Protein AF-A0A9X8VJS5-F1 (afdb_monomer_lite)

pLDDT: mean 88.68, std 9.62, range [39.34, 97.44]

Radius of gyration: 20.17 Å; chains: 1; bounding box: 63×42×50 Å

Organism: Serratia marcescens (NCBI:txid615)

Sequence (183 aa):
MASPKKIGLIACTGVVAGNMMGSGIALLPANLASLGSIAIWGWVISIIGAMSLAYVYARLATKNPQQGGPIAYAGEISPAFGFQTGVLYYHANWIGNLAIGITAVSYLSTFFPALNNPVPAGIACIAIVWIFTFVNMLGGTWVSRLTTLGLVLVLIPVIVTATLGWHWFDAATYQANWNTSGT

InterPro domains:
  IPR002293 Amino acid/polyamine transporter I [PF13520] (7-181)
  IPR050367 Amino acid-polyamine-organocation superfamily [PTHR42770] (5-179)

Secondary structure (DSSP, 8-state):
-PPP-PPPHHHHHHHHHHHHHTTHHHHHHHHHHTT-TTHHHHHHHHHHHHHHHHHHHHHHHHHS--TTTHHHHHHHH-HHHHHHHHHHHHHHHHHHHHHHHHHHHHHHTTT-GGGGSHHHHHHHHHHHHHHHHHHHHT-HHHHHHHHHHHHHHHHHHHHHHHHHGGGG--HHHHHHTS--TT-

Structure (mmCIF, N/CA/C/O backbone):
data_AF-A0A9X8VJS5-F1
#
_entry.id   AF-A0A9X8VJS5-F1
#
loop_
_atom_site.group_PDB
_atom_site.id
_atom_site.type_symbol
_atom_site.label_atom_id
_atom_site.label_alt_id
_atom_site.label_comp_id
_atom_site.label_asym_id
_atom_site.label_entity_id
_atom_site.label_seq_id
_atom_site.pdbx_PDB_ins_code
_atom_site.Cartn_x
_atom_site.Cartn_y
_atom_site.Cartn_z
_atom_site.occupancy
_atom_site.B_iso_or_equiv
_atom_site.auth_seq_id
_atom_site.auth_comp_id
_atom_site.auth_asym_id
_atom_site.auth_atom_id
_atom_site.pdbx_PDB_model_num
ATOM 1 N N . MET A 1 1 ? -38.071 5.736 9.605 1.00 39.34 1 MET A N 1
ATOM 2 C CA . MET A 1 1 ? -36.699 6.212 9.324 1.00 39.34 1 MET A CA 1
ATOM 3 C C . MET A 1 1 ? -35.967 5.108 8.584 1.00 39.34 1 MET A C 1
ATOM 5 O O . MET A 1 1 ? -35.928 3.997 9.093 1.00 39.34 1 MET A O 1
ATOM 9 N N . ALA A 1 2 ? -35.488 5.360 7.364 1.00 43.09 2 ALA A N 1
ATOM 10 C CA . ALA A 1 2 ? -34.744 4.352 6.613 1.00 43.09 2 ALA A CA 1
ATOM 11 C C . ALA A 1 2 ? -33.446 4.025 7.365 1.00 43.09 2 ALA A C 1
ATOM 13 O O . ALA A 1 2 ? -32.678 4.931 7.687 1.00 43.09 2 ALA A O 1
ATOM 14 N N . SER A 1 3 ? -33.225 2.746 7.675 1.00 44.88 3 SER A N 1
ATOM 15 C CA . SER A 1 3 ? -31.984 2.290 8.299 1.00 44.88 3 SER A CA 1
ATOM 16 C C . SER A 1 3 ? -30.805 2.724 7.417 1.00 44.88 3 SER A C 1
ATOM 18 O O . SER A 1 3 ? -30.855 2.477 6.207 1.00 44.88 3 SER A O 1
ATOM 20 N N . PRO A 1 4 ? -29.756 3.367 7.962 1.00 53.22 4 PRO A N 1
ATOM 21 C CA . PRO A 1 4 ? -28.594 3.734 7.164 1.00 53.22 4 PRO A CA 1
ATOM 22 C C . PRO A 1 4 ? -28.028 2.465 6.520 1.00 53.22 4 PRO A C 1
ATOM 24 O O . PRO A 1 4 ? -27.814 1.459 7.202 1.00 53.22 4 PRO A O 1
ATOM 27 N N . LYS A 1 5 ? -27.844 2.485 5.194 1.00 60.19 5 LYS A N 1
ATOM 28 C CA . LYS A 1 5 ? -27.294 1.346 4.451 1.00 60.19 5 LYS A CA 1
ATOM 29 C C . LYS A 1 5 ? -25.883 1.068 4.969 1.00 60.19 5 LYS A C 1
ATOM 31 O O . LYS A 1 5 ? -24.962 1.833 4.702 1.00 60.19 5 LYS A O 1
ATOM 36 N N . LYS A 1 6 ? -25.725 -0.015 5.730 1.00 68.88 6 LYS A N 1
ATOM 37 C CA . LYS A 1 6 ? -24.419 -0.492 6.191 1.00 68.88 6 LYS A CA 1
ATOM 38 C C . LYS A 1 6 ? -23.652 -1.076 5.003 1.00 68.88 6 LYS A C 1
ATOM 40 O O . LYS A 1 6 ? -24.243 -1.735 4.149 1.00 68.88 6 LYS A O 1
ATOM 45 N N . ILE A 1 7 ? -22.346 -0.831 4.951 1.00 74.38 7 ILE A N 1
ATOM 46 C CA . ILE A 1 7 ? -21.464 -1.439 3.949 1.00 74.38 7 ILE A CA 1
ATOM 47 C C . ILE A 1 7 ? -21.366 -2.945 4.247 1.00 74.38 7 ILE A C 1
ATOM 49 O O . ILE A 1 7 ? -21.225 -3.343 5.403 1.00 74.38 7 ILE A O 1
ATOM 53 N N . GLY A 1 8 ? -21.501 -3.786 3.218 1.00 79.69 8 GLY A N 1
ATOM 54 C CA . GLY A 1 8 ? -21.421 -5.245 3.353 1.00 79.69 8 GLY A CA 1
ATOM 55 C C . GLY A 1 8 ? -19.986 -5.751 3.538 1.00 79.69 8 GLY A C 1
ATOM 56 O O . GLY A 1 8 ? -19.035 -5.075 3.156 1.00 79.69 8 GLY A O 1
ATOM 57 N N . LEU A 1 9 ? -19.829 -6.971 4.067 1.00 84.00 9 LEU A N 1
ATOM 58 C CA . LEU A 1 9 ? -18.524 -7.577 4.382 1.00 84.00 9 LEU A CA 1
ATOM 59 C C . LEU A 1 9 ? -17.544 -7.549 3.201 1.00 84.00 9 LEU A C 1
ATOM 61 O O . LEU A 1 9 ? -16.435 -7.054 3.349 1.00 84.00 9 LEU A O 1
ATOM 65 N N . ILE A 1 10 ? -17.971 -8.019 2.025 1.00 81.06 10 ILE A N 1
ATOM 66 C CA . ILE A 1 10 ? -17.120 -8.084 0.824 1.00 81.06 10 ILE A CA 1
ATOM 67 C C . ILE A 1 10 ? -16.627 -6.689 0.425 1.00 81.06 10 ILE A C 1
ATOM 69 O O . ILE A 1 10 ? -15.457 -6.516 0.096 1.00 81.06 10 ILE A O 1
ATOM 73 N N . ALA A 1 11 ? -17.503 -5.683 0.498 1.00 75.62 11 ALA A N 1
ATOM 74 C CA . ALA A 1 11 ? -17.137 -4.305 0.198 1.00 75.62 11 ALA A CA 1
ATOM 75 C C . ALA A 1 11 ? -16.154 -3.747 1.241 1.00 75.62 11 ALA A C 1
ATOM 77 O O . ALA A 1 11 ? -15.161 -3.138 0.860 1.00 75.62 11 ALA A O 1
ATOM 78 N N . CYS A 1 12 ? -16.362 -4.014 2.536 1.00 82.31 12 CYS A N 1
ATOM 79 C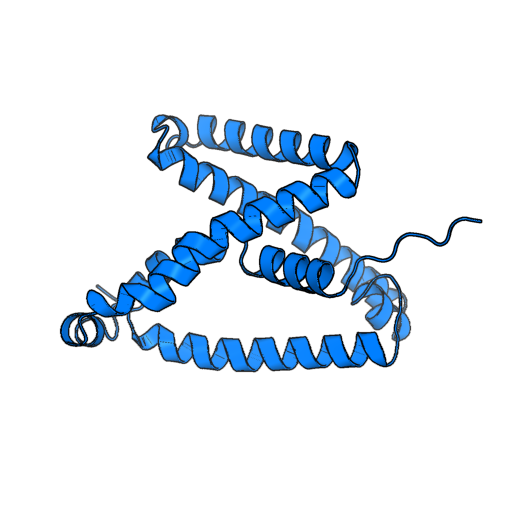 CA . CYS A 1 12 ? -15.414 -3.637 3.589 1.00 82.31 12 CYS A CA 1
ATOM 80 C C . CYS A 1 12 ? -14.040 -4.296 3.391 1.00 82.31 12 CYS A C 1
ATOM 82 O O . CYS A 1 12 ? -13.022 -3.610 3.436 1.00 82.31 12 CYS A O 1
ATOM 84 N N . THR A 1 13 ? -13.997 -5.605 3.125 1.00 86.38 13 THR A N 1
ATOM 85 C CA . THR A 1 13 ? -12.752 -6.339 2.853 1.00 86.38 13 THR A CA 1
ATOM 86 C C . THR A 1 13 ? -12.053 -5.798 1.610 1.00 86.38 13 THR A C 1
ATOM 88 O O . THR A 1 13 ? -10.849 -5.563 1.644 1.00 86.38 13 THR A O 1
ATOM 91 N N . GLY A 1 14 ? -12.803 -5.544 0.535 1.00 80.69 14 GLY A N 1
ATOM 92 C CA . GLY A 1 14 ? -12.271 -4.979 -0.703 1.00 80.69 14 GLY A CA 1
ATOM 93 C C . GLY A 1 14 ? -11.690 -3.579 -0.514 1.00 80.69 14 GLY A C 1
ATOM 94 O O . GLY A 1 14 ? -10.611 -3.299 -1.024 1.00 80.69 14 GLY A O 1
ATOM 95 N N . VAL A 1 15 ? -12.346 -2.714 0.265 1.00 80.25 15 VAL A N 1
ATOM 96 C CA . VAL A 1 15 ? -11.826 -1.373 0.580 1.00 80.25 15 VAL A CA 1
ATOM 97 C C . VAL A 1 15 ? -10.518 -1.462 1.365 1.00 80.25 15 VAL A C 1
ATOM 99 O O . VAL A 1 15 ? -9.560 -0.776 1.020 1.00 80.25 15 VAL A O 1
ATOM 102 N N . VAL A 1 16 ? -10.440 -2.331 2.379 1.00 86.75 16 VAL A N 1
ATOM 103 C CA . VAL A 1 16 ? -9.197 -2.525 3.144 1.00 86.75 16 VAL A CA 1
ATOM 104 C C . VAL A 1 16 ? -8.085 -3.060 2.242 1.00 86.75 16 VAL A C 1
ATOM 106 O O . VAL A 1 16 ? -6.997 -2.491 2.221 1.00 86.75 16 VAL A O 1
ATOM 109 N N . ALA A 1 17 ? -8.356 -4.105 1.458 1.00 84.50 17 ALA A N 1
ATOM 110 C CA . ALA A 1 17 ? -7.376 -4.688 0.544 1.00 84.50 17 ALA A CA 1
ATOM 111 C C . ALA A 1 17 ? -6.896 -3.676 -0.510 1.00 84.50 17 ALA A C 1
ATOM 113 O O . ALA A 1 17 ? -5.696 -3.560 -0.750 1.00 84.50 17 ALA A O 1
ATOM 114 N N . GLY A 1 18 ? -7.815 -2.906 -1.099 1.00 81.38 18 GLY A N 1
ATOM 115 C CA . GLY A 1 18 ? -7.499 -1.868 -2.080 1.00 81.38 18 GLY A CA 1
ATOM 116 C C . GLY A 1 18 ? -6.627 -0.760 -1.500 1.00 81.38 18 GLY A C 1
ATOM 117 O O . GLY A 1 18 ? -5.616 -0.403 -2.103 1.00 81.38 18 GLY A O 1
ATOM 118 N N . ASN A 1 19 ? -6.958 -0.279 -0.299 1.00 83.88 19 ASN A N 1
ATOM 119 C CA . ASN A 1 19 ? -6.163 0.742 0.382 1.00 83.88 19 ASN A CA 1
ATOM 120 C C . ASN A 1 19 ? -4.761 0.235 0.762 1.00 83.88 19 ASN A C 1
ATOM 122 O O . ASN A 1 19 ? -3.817 1.016 0.732 1.00 83.88 19 ASN A O 1
ATOM 126 N N . MET A 1 20 ? -4.615 -1.051 1.102 1.00 85.56 20 MET A N 1
ATOM 127 C CA . MET A 1 20 ? -3.320 -1.644 1.469 1.00 85.56 20 MET A CA 1
ATOM 128 C C . MET A 1 20 ? -2.426 -1.940 0.260 1.00 85.56 20 MET A C 1
ATOM 130 O O . MET A 1 20 ? -1.218 -1.739 0.341 1.00 85.56 20 MET A O 1
ATOM 134 N N . MET A 1 21 ? -2.988 -2.412 -0.858 1.00 82.44 21 MET A N 1
ATOM 135 C CA . MET A 1 21 ? -2.203 -2.678 -2.073 1.00 82.44 21 MET A CA 1
ATOM 136 C C . MET A 1 21 ? -1.716 -1.381 -2.722 1.00 82.44 21 MET A C 1
ATOM 138 O O . MET A 1 21 ? -0.553 -1.301 -3.127 1.00 82.44 21 MET A O 1
ATOM 142 N N . GLY A 1 22 ? -2.593 -0.369 -2.767 1.00 73.00 22 GLY A N 1
ATOM 143 C CA . GLY A 1 22 ? -2.285 0.995 -3.185 1.00 73.00 22 GLY A CA 1
ATOM 144 C C . GLY A 1 22 ? -1.395 1.086 -4.426 1.00 73.00 22 GLY A C 1
ATOM 145 O O . GLY A 1 22 ? -1.472 0.279 -5.351 1.00 73.00 22 GLY A O 1
ATOM 146 N N . SER A 1 23 ? -0.522 2.090 -4.436 1.00 67.88 23 SER A N 1
ATOM 147 C CA . SER A 1 23 ? 0.466 2.282 -5.496 1.00 67.88 23 SER A CA 1
ATOM 148 C C . SER A 1 23 ? 1.739 1.439 -5.312 1.00 67.88 23 SER A C 1
ATOM 150 O O . SER A 1 23 ? 2.520 1.276 -6.253 1.00 67.88 23 SER A O 1
ATOM 152 N N . GLY A 1 24 ? 1.931 0.879 -4.111 1.00 68.88 24 GLY A N 1
ATOM 153 C CA . GLY A 1 24 ? 3.134 0.150 -3.721 1.00 68.88 24 GLY A CA 1
ATOM 154 C C . GLY A 1 24 ? 3.290 -1.187 -4.437 1.00 68.88 24 GLY A C 1
ATOM 155 O O . GLY A 1 24 ? 4.399 -1.508 -4.848 1.00 68.88 24 GLY A O 1
ATOM 156 N N . ILE A 1 25 ? 2.202 -1.938 -4.654 1.00 80.00 25 ILE A N 1
ATOM 157 C CA . ILE A 1 25 ? 2.278 -3.313 -5.179 1.00 80.00 25 ILE A CA 1
ATOM 158 C C . ILE A 1 25 ? 2.967 -3.422 -6.545 1.00 80.00 25 ILE A C 1
ATOM 160 O O . ILE A 1 25 ? 3.667 -4.397 -6.798 1.00 80.00 25 ILE A O 1
ATOM 164 N N . ALA A 1 26 ? 2.812 -2.416 -7.405 1.00 74.56 26 ALA A N 1
ATOM 165 C CA . ALA A 1 26 ? 3.386 -2.437 -8.746 1.00 74.56 26 ALA A CA 1
ATOM 166 C C . ALA A 1 26 ? 4.836 -1.907 -8.802 1.00 74.56 26 ALA A C 1
ATOM 168 O O . ALA A 1 26 ? 5.590 -2.330 -9.674 1.00 74.56 26 ALA A O 1
ATOM 169 N N . LEU A 1 27 ? 5.274 -1.079 -7.839 1.00 77.62 27 LEU A N 1
ATOM 170 C CA . LEU A 1 27 ? 6.687 -0.668 -7.713 1.00 77.62 27 LEU A CA 1
ATOM 171 C C . LEU A 1 27 ? 7.525 -1.665 -6.910 1.00 77.62 27 LEU A C 1
ATOM 173 O O . LEU A 1 27 ? 8.752 -1.682 -6.998 1.00 77.62 27 LEU A O 1
ATOM 177 N N . LEU A 1 28 ? 6.868 -2.490 -6.102 1.00 85.94 28 LEU A N 1
ATOM 178 C CA . LEU A 1 28 ? 7.531 -3.362 -5.152 1.00 85.94 28 LEU A CA 1
ATOM 179 C C . LEU A 1 28 ? 8.500 -4.370 -5.798 1.00 85.94 28 LEU A C 1
ATOM 181 O O . LEU A 1 28 ? 9.592 -4.518 -5.253 1.00 85.94 28 LEU A O 1
ATOM 185 N N . PRO A 1 29 ? 8.204 -5.000 -6.956 1.00 86.44 29 PRO A N 1
ATOM 186 C CA . PRO A 1 29 ? 9.176 -5.864 -7.623 1.00 86.44 29 PRO A CA 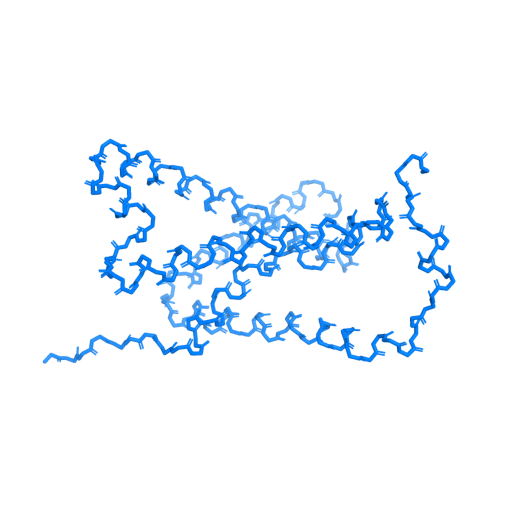1
ATOM 187 C C . PRO A 1 29 ? 10.461 -5.124 -8.005 1.00 86.44 29 PRO A C 1
ATOM 189 O O . PRO A 1 29 ? 11.545 -5.634 -7.749 1.00 86.44 29 PRO A O 1
ATOM 192 N N . ALA A 1 30 ? 10.356 -3.905 -8.546 1.00 85.69 30 ALA A N 1
ATOM 193 C CA . ALA A 1 30 ? 11.516 -3.100 -8.927 1.00 85.69 30 ALA A CA 1
ATOM 194 C C . ALA A 1 30 ? 12.339 -2.664 -7.704 1.00 85.69 30 ALA A C 1
ATOM 196 O O . ALA A 1 30 ? 13.563 -2.768 -7.709 1.00 85.69 30 ALA A O 1
ATOM 197 N N . ASN A 1 31 ? 11.672 -2.245 -6.625 1.00 85.81 31 ASN A N 1
ATOM 198 C CA . ASN A 1 31 ? 12.351 -1.862 -5.389 1.00 85.81 31 ASN A CA 1
ATOM 1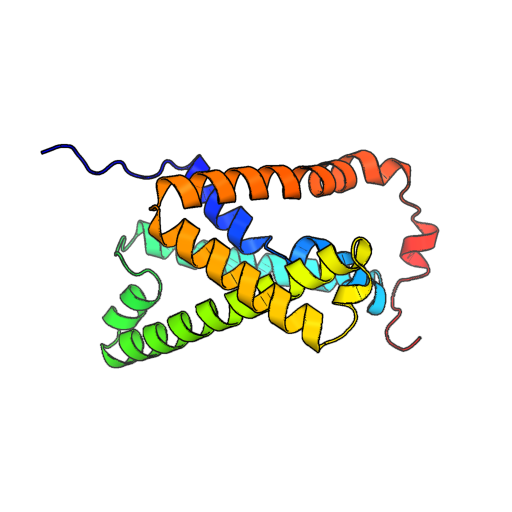99 C C . ASN A 1 31 ? 13.062 -3.057 -4.737 1.00 85.81 31 ASN A C 1
ATOM 201 O O . ASN A 1 31 ? 14.204 -2.930 -4.304 1.00 85.81 31 ASN A O 1
ATOM 205 N N . LEU A 1 32 ? 12.424 -4.231 -4.691 1.00 90.12 32 LEU A N 1
ATOM 206 C CA . LEU A 1 32 ? 13.029 -5.436 -4.118 1.00 90.12 32 LEU A CA 1
ATOM 207 C C . LEU A 1 32 ? 14.101 -6.054 -5.016 1.00 90.12 32 LEU A C 1
ATOM 209 O O . LEU A 1 32 ? 15.021 -6.675 -4.494 1.00 90.12 32 LEU A O 1
ATOM 213 N N . ALA A 1 33 ? 14.038 -5.844 -6.333 1.00 89.50 33 ALA A N 1
ATOM 214 C CA . ALA A 1 33 ? 15.086 -6.280 -7.252 1.00 89.50 33 ALA A CA 1
ATOM 215 C C . ALA A 1 33 ? 16.452 -5.660 -6.917 1.00 89.50 33 ALA A C 1
ATOM 217 O O . ALA A 1 33 ? 17.463 -6.301 -7.161 1.00 89.50 33 ALA A O 1
ATOM 218 N N . SER A 1 34 ? 16.489 -4.469 -6.305 1.00 88.62 34 SER A N 1
ATOM 219 C CA . SER A 1 34 ? 17.740 -3.860 -5.821 1.00 88.62 34 SER A CA 1
ATOM 220 C C . SER A 1 34 ? 18.344 -4.573 -4.601 1.00 88.62 34 SER A C 1
ATOM 222 O O . SER A 1 34 ? 19.551 -4.500 -4.380 1.00 88.62 34 SER A O 1
ATOM 224 N N . LEU A 1 35 ? 17.529 -5.294 -3.824 1.00 90.62 35 LEU A N 1
ATOM 225 C CA . LEU A 1 35 ? 17.971 -6.095 -2.677 1.00 90.62 35 LEU A CA 1
ATOM 226 C C . LEU A 1 35 ? 18.280 -7.546 -3.072 1.00 90.62 35 LEU A C 1
ATOM 228 O O . LEU A 1 35 ? 19.127 -8.186 -2.449 1.00 90.62 35 LEU A O 1
ATOM 232 N N . GLY A 1 36 ? 17.603 -8.061 -4.099 1.00 92.25 36 GLY A N 1
ATOM 233 C CA . GLY A 1 36 ? 17.695 -9.445 -4.548 1.00 92.25 36 GLY A CA 1
ATOM 234 C C . GLY A 1 36 ? 16.645 -10.348 -3.898 1.00 92.25 36 GLY A C 1
ATOM 235 O O . GLY A 1 36 ? 15.775 -9.912 -3.134 1.00 92.25 36 GLY A O 1
ATOM 236 N N . SER A 1 37 ? 16.706 -11.645 -4.194 1.00 92.50 37 SER A N 1
ATOM 237 C CA . SER A 1 37 ? 15.701 -12.610 -3.738 1.00 92.50 37 SER A CA 1
ATOM 238 C C . SER A 1 37 ? 15.686 -12.839 -2.224 1.00 92.50 37 SER A C 1
ATOM 240 O O . SER A 1 37 ? 14.696 -13.345 -1.695 1.00 92.50 37 SER A O 1
ATOM 242 N N . ILE A 1 38 ? 16.727 -12.417 -1.497 1.00 94.19 38 ILE A N 1
ATOM 243 C CA . ILE A 1 38 ? 16.768 -12.404 -0.027 1.00 94.19 38 ILE A CA 1
ATOM 244 C C . ILE A 1 38 ? 15.592 -11.630 0.593 1.00 94.19 38 ILE A C 1
ATOM 246 O O . ILE A 1 38 ? 15.196 -11.913 1.727 1.00 94.19 38 ILE A O 1
ATOM 250 N N . ALA A 1 39 ? 14.964 -10.723 -0.167 1.00 92.94 39 ALA A N 1
ATOM 251 C CA . ALA A 1 39 ? 13.744 -10.014 0.210 1.00 92.94 39 ALA A CA 1
ATOM 252 C C . ALA A 1 39 ? 12.590 -10.935 0.658 1.00 92.94 39 ALA A C 1
ATOM 254 O O . ALA A 1 39 ? 11.700 -10.483 1.382 1.00 92.94 39 ALA A O 1
ATOM 255 N N . ILE A 1 40 ? 12.605 -12.224 0.292 1.00 93.44 40 ILE A N 1
ATOM 256 C CA . ILE A 1 40 ? 11.618 -13.208 0.757 1.00 93.44 40 ILE A CA 1
ATOM 257 C C . ILE A 1 40 ? 11.571 -13.323 2.288 1.00 93.44 40 ILE A C 1
ATOM 259 O O . ILE A 1 40 ? 10.491 -13.447 2.864 1.00 93.44 40 ILE A O 1
ATOM 263 N N . TRP A 1 41 ? 12.711 -13.204 2.975 1.00 94.12 41 TRP A N 1
ATOM 264 C CA . TRP A 1 41 ? 12.749 -13.226 4.441 1.00 94.12 41 TRP A CA 1
ATOM 265 C C . TRP A 1 41 ? 12.147 -11.960 5.046 1.00 94.12 41 TRP A C 1
ATOM 267 O O . TRP A 1 41 ? 11.420 -12.038 6.037 1.00 94.12 41 TRP A O 1
ATOM 277 N N . GLY A 1 42 ? 12.381 -10.810 4.408 1.00 93.50 42 GLY A N 1
ATOM 278 C CA . GLY A 1 42 ? 11.711 -9.558 4.757 1.00 93.50 42 GLY A CA 1
ATOM 279 C C . GLY A 1 42 ? 10.193 -9.705 4.670 1.00 93.50 42 GLY A C 1
ATOM 280 O O . GLY A 1 42 ? 9.489 -9.371 5.619 1.00 93.50 42 GLY A O 1
ATOM 281 N N . TRP A 1 43 ? 9.695 -10.316 3.593 1.00 94.00 43 TRP A N 1
ATOM 282 C CA . TRP A 1 43 ? 8.274 -10.613 3.418 1.00 94.00 43 TRP A CA 1
ATOM 283 C C . TRP A 1 43 ? 7.691 -11.497 4.518 1.00 94.00 43 TRP A C 1
ATOM 285 O O . TRP A 1 43 ? 6.629 -11.172 5.049 1.00 94.00 43 TRP A O 1
ATOM 295 N N . VAL A 1 44 ? 8.377 -12.579 4.898 1.00 96.38 44 VAL A N 1
ATOM 296 C CA . VAL A 1 44 ? 7.927 -13.459 5.991 1.00 96.38 44 VAL A CA 1
ATOM 297 C C . VAL A 1 44 ? 7.776 -12.669 7.294 1.00 96.38 44 VAL A C 1
ATOM 299 O O . VAL A 1 44 ? 6.735 -12.747 7.948 1.00 96.38 44 VAL A O 1
ATOM 302 N N . ILE A 1 45 ? 8.773 -11.853 7.646 1.00 96.56 45 ILE A N 1
ATOM 303 C CA . ILE A 1 45 ? 8.740 -11.022 8.858 1.00 96.56 45 ILE A CA 1
ATOM 304 C C . ILE A 1 45 ? 7.612 -9.981 8.774 1.00 96.56 45 ILE A C 1
ATOM 306 O O . ILE A 1 45 ? 6.842 -9.821 9.726 1.00 96.56 45 ILE A O 1
ATOM 310 N N . SER A 1 46 ? 7.462 -9.306 7.631 1.00 94.56 46 SER A N 1
ATOM 311 C CA . SER A 1 46 ? 6.402 -8.317 7.410 1.00 94.56 46 SER A CA 1
ATOM 312 C C . SER A 1 46 ? 5.003 -8.924 7.524 1.00 94.56 46 SER A C 1
ATOM 314 O O . SER A 1 46 ? 4.130 -8.303 8.128 1.00 94.56 46 SER A O 1
ATOM 316 N N . ILE A 1 47 ? 4.784 -10.141 7.012 1.00 95.69 47 ILE A N 1
ATOM 317 C CA . ILE A 1 47 ? 3.499 -10.849 7.125 1.00 95.69 47 ILE A CA 1
ATOM 318 C C . ILE A 1 47 ? 3.167 -11.128 8.590 1.00 95.69 47 ILE A C 1
ATOM 320 O O . ILE A 1 47 ? 2.040 -10.877 9.013 1.00 95.69 47 ILE A O 1
ATOM 324 N N . ILE A 1 48 ? 4.133 -11.593 9.386 1.00 97.31 48 ILE A N 1
ATOM 325 C CA . ILE A 1 48 ? 3.920 -11.862 10.816 1.00 97.31 48 ILE A CA 1
ATOM 326 C C . ILE A 1 48 ? 3.503 -10.576 11.544 1.00 97.31 48 ILE A C 1
ATOM 328 O O . ILE A 1 48 ? 2.515 -10.573 12.286 1.00 97.31 48 ILE A O 1
ATOM 332 N N . GLY A 1 49 ? 4.203 -9.466 11.295 1.00 96.88 49 GLY A N 1
ATOM 333 C CA . GLY A 1 49 ? 3.873 -8.162 11.877 1.00 96.88 49 GLY A CA 1
ATOM 334 C C . GLY A 1 49 ? 2.490 -7.655 11.456 1.00 96.88 49 GLY A C 1
ATOM 335 O O . GLY A 1 49 ? 1.678 -7.279 12.304 1.00 96.88 49 GLY A O 1
ATOM 336 N N . ALA A 1 50 ? 2.189 -7.708 10.156 1.00 95.69 50 ALA A N 1
ATOM 337 C CA . ALA A 1 50 ? 0.906 -7.279 9.606 1.00 95.69 50 ALA A CA 1
ATOM 338 C C . ALA A 1 50 ? -0.265 -8.110 10.153 1.00 95.69 50 ALA A C 1
ATOM 340 O O . ALA A 1 50 ? -1.279 -7.544 10.560 1.00 95.69 50 ALA A O 1
ATOM 341 N N . MET A 1 51 ? -0.115 -9.436 10.235 1.00 96.56 51 MET A N 1
ATOM 342 C CA . MET A 1 51 ? -1.133 -10.334 10.792 1.00 96.56 51 MET A CA 1
ATOM 343 C C . MET A 1 51 ? -1.369 -10.087 12.282 1.00 96.56 51 MET A C 1
ATOM 345 O O . MET A 1 51 ? -2.516 -10.086 12.732 1.00 96.56 51 MET A O 1
ATOM 349 N N . SER A 1 52 ? -0.305 -9.815 13.039 1.00 97.12 52 SER A N 1
ATOM 350 C CA . SER A 1 52 ? -0.401 -9.470 14.460 1.00 97.12 52 SER A CA 1
ATOM 351 C C . SER A 1 52 ? -1.202 -8.180 14.661 1.00 97.12 52 SER A C 1
ATOM 353 O O . SER A 1 52 ? -2.127 -8.138 15.474 1.00 97.12 52 SER A O 1
ATOM 355 N N . LEU A 1 53 ? -0.915 -7.144 13.867 1.00 95.25 53 LEU A N 1
ATOM 356 C CA . LEU A 1 53 ? -1.640 -5.875 13.922 1.00 95.25 53 LEU A CA 1
ATOM 357 C C . LEU A 1 53 ? -3.099 -6.020 13.463 1.00 95.25 53 LEU A C 1
ATOM 359 O O . LEU A 1 53 ? -4.007 -5.494 14.108 1.00 95.25 53 LEU A O 1
ATOM 363 N N . ALA A 1 54 ? -3.340 -6.772 12.387 1.00 94.81 54 ALA A N 1
ATOM 364 C CA . ALA A 1 54 ? -4.684 -7.064 11.896 1.00 94.81 54 ALA A CA 1
ATOM 365 C C . ALA A 1 54 ? -5.527 -7.782 12.959 1.00 94.81 54 ALA A C 1
ATOM 367 O O . ALA A 1 54 ? -6.690 -7.431 13.162 1.00 94.81 54 ALA A O 1
ATOM 368 N N . TYR A 1 55 ? -4.934 -8.731 13.688 1.00 96.19 55 TYR A N 1
ATOM 369 C CA . TYR A 1 55 ? -5.600 -9.422 14.788 1.00 96.19 55 TYR A CA 1
ATOM 370 C C . TYR A 1 55 ? -5.976 -8.471 15.933 1.00 96.19 55 TYR A C 1
ATOM 372 O O . TYR A 1 55 ? -7.105 -8.529 16.425 1.00 96.19 55 TYR A O 1
ATOM 380 N N . VAL A 1 56 ? -5.083 -7.553 16.319 1.00 95.44 56 VAL A N 1
ATOM 381 C CA . VAL A 1 56 ? -5.375 -6.528 17.338 1.00 95.44 56 VAL A CA 1
ATOM 382 C C . VAL A 1 56 ? -6.572 -5.673 16.920 1.00 95.44 56 VAL A C 1
ATOM 384 O O . VAL A 1 56 ? -7.526 -5.543 17.689 1.00 95.44 56 VAL A O 1
ATOM 387 N N . TYR A 1 57 ? -6.584 -5.152 15.689 1.00 93.25 57 TYR A N 1
ATOM 388 C CA . TYR A 1 57 ? -7.708 -4.351 15.193 1.00 93.25 57 TYR A CA 1
ATOM 389 C C . TYR A 1 57 ? -9.004 -5.155 15.071 1.00 93.25 57 TYR A C 1
ATOM 391 O O . TYR A 1 57 ? -10.063 -4.644 15.432 1.00 93.25 57 TYR A O 1
ATOM 399 N N . ALA A 1 58 ? -8.942 -6.412 14.629 1.00 93.38 58 ALA A N 1
ATOM 400 C CA . ALA A 1 58 ? -10.108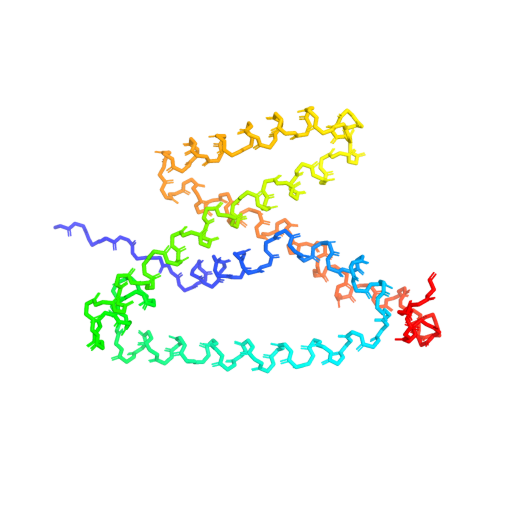 -7.291 14.578 1.00 93.38 58 ALA A CA 1
ATOM 401 C C . ALA A 1 58 ? -10.685 -7.545 15.981 1.00 93.38 58 ALA A C 1
ATOM 403 O O . ALA A 1 58 ? -11.904 -7.524 16.180 1.00 93.38 58 ALA A O 1
ATOM 404 N N . ARG A 1 59 ? -9.823 -7.742 16.985 1.00 94.81 59 ARG A N 1
ATOM 405 C CA . ARG A 1 59 ? -10.254 -7.950 18.369 1.00 94.81 59 ARG A CA 1
ATOM 406 C C . ARG A 1 59 ? -10.842 -6.683 18.983 1.00 94.81 59 ARG A C 1
ATOM 408 O O . ARG A 1 59 ? -11.879 -6.774 19.633 1.00 94.81 59 ARG A O 1
ATOM 415 N N . LEU A 1 60 ? -10.232 -5.522 18.753 1.00 92.75 60 LEU A N 1
ATOM 416 C CA . LEU A 1 60 ? -10.756 -4.237 19.225 1.00 92.75 60 LEU A CA 1
ATOM 417 C C . LEU A 1 60 ? -12.096 -3.905 18.564 1.00 92.75 60 LEU A C 1
ATOM 419 O O . LEU A 1 60 ? -13.060 -3.637 19.270 1.00 92.75 60 LEU A O 1
ATOM 423 N N . ALA A 1 61 ? -12.207 -4.049 17.241 1.00 90.50 61 ALA A N 1
ATOM 424 C CA . ALA A 1 61 ? -13.444 -3.773 16.510 1.00 90.50 61 ALA A CA 1
ATOM 425 C C . ALA A 1 61 ? -14.615 -4.686 16.914 1.00 90.50 61 ALA A C 1
ATOM 427 O O . ALA A 1 61 ? -15.770 -4.299 16.765 1.00 90.50 61 ALA A O 1
ATOM 428 N N . THR A 1 62 ? -14.337 -5.890 17.425 1.00 91.25 62 THR A N 1
ATOM 429 C CA . THR A 1 62 ? -15.373 -6.815 17.920 1.00 91.25 62 THR A CA 1
ATOM 430 C C . THR A 1 62 ? -15.700 -6.619 19.398 1.00 91.25 62 THR A C 1
ATOM 432 O O . THR A 1 62 ? -16.849 -6.812 19.791 1.00 91.25 62 THR A O 1
ATOM 435 N N . LYS A 1 63 ? -14.719 -6.252 20.231 1.00 92.19 63 LYS A N 1
ATOM 436 C CA . LYS A 1 63 ? -14.908 -6.053 21.678 1.00 92.19 63 LYS A CA 1
ATOM 437 C C . LYS A 1 63 ? -15.387 -4.652 22.048 1.00 92.19 63 LYS A C 1
ATOM 439 O O . LYS A 1 63 ? -16.133 -4.529 23.012 1.00 92.19 63 LYS A O 1
ATOM 444 N N . ASN A 1 64 ? -14.982 -3.636 21.295 1.00 90.56 64 ASN A N 1
ATOM 445 C CA . ASN A 1 64 ? -15.335 -2.240 21.508 1.00 90.56 64 ASN A CA 1
ATOM 446 C C . ASN A 1 64 ? -15.658 -1.561 20.159 1.00 90.56 64 ASN A C 1
ATOM 448 O O . ASN A 1 64 ? -14.816 -0.868 19.597 1.00 90.56 64 ASN A O 1
ATOM 452 N N . PRO A 1 65 ? -16.844 -1.794 19.569 1.00 85.19 65 PRO A N 1
ATOM 453 C CA . PRO A 1 65 ? -17.178 -1.323 18.223 1.00 85.19 65 PRO A CA 1
ATOM 454 C C . PRO A 1 65 ? -17.514 0.180 18.202 1.00 85.19 65 PRO A C 1
ATOM 456 O O . PRO A 1 65 ? -18.672 0.573 18.051 1.00 85.19 65 PRO A O 1
ATOM 459 N N . GLN A 1 66 ? -16.499 1.032 18.346 1.00 85.38 66 GLN A N 1
ATOM 460 C CA . GLN A 1 66 ? -16.637 2.488 18.306 1.00 85.38 66 GLN A CA 1
ATOM 461 C C . GLN A 1 66 ? -16.352 3.076 16.925 1.00 85.38 66 GLN A C 1
ATOM 463 O O . GLN A 1 66 ? -15.550 2.568 16.138 1.00 85.38 66 GLN A O 1
ATOM 468 N N . GLN A 1 67 ? -17.005 4.202 16.640 1.00 83.38 67 GLN A N 1
ATOM 469 C CA . GLN A 1 67 ? -16.692 5.014 15.469 1.00 83.38 67 GLN A CA 1
ATOM 470 C C . GLN A 1 67 ? -15.419 5.825 15.736 1.00 83.38 67 GLN A C 1
ATOM 472 O O . GLN A 1 67 ? -15.248 6.363 16.822 1.00 83.38 67 GLN A O 1
ATOM 477 N N . GLY A 1 68 ? -14.536 5.927 14.740 1.00 82.31 68 GLY A N 1
ATOM 478 C CA . GLY A 1 68 ? -13.262 6.655 14.853 1.00 82.31 68 GLY A CA 1
ATOM 479 C C . GLY A 1 68 ? -12.020 5.763 14.959 1.00 82.31 68 GLY A C 1
ATOM 480 O O . GLY A 1 68 ? -10.902 6.267 14.860 1.00 82.31 68 GLY A O 1
ATOM 481 N N . GLY A 1 69 ? -12.194 4.443 15.095 1.00 88.69 69 GLY A N 1
ATOM 482 C CA . GLY A 1 69 ? -11.105 3.465 15.031 1.00 88.69 69 GLY A CA 1
ATOM 483 C C . GLY A 1 69 ? -9.986 3.762 16.042 1.00 88.69 69 GLY A C 1
ATOM 484 O O . GLY A 1 69 ? -10.280 3.900 17.228 1.00 88.69 69 GLY A O 1
ATOM 485 N N . PRO A 1 70 ? -8.713 3.882 15.617 1.00 91.00 70 PRO A N 1
ATOM 486 C CA . PRO A 1 70 ? -7.590 4.065 16.540 1.00 91.00 70 PRO A CA 1
ATOM 487 C C . PRO A 1 70 ? -7.688 5.339 17.389 1.00 91.00 70 PRO A C 1
ATOM 489 O O . PRO A 1 70 ? -7.224 5.342 18.524 1.00 91.00 70 PRO A O 1
ATOM 492 N N . ILE A 1 71 ? -8.319 6.399 16.872 1.00 93.69 71 ILE A N 1
ATOM 493 C CA . ILE A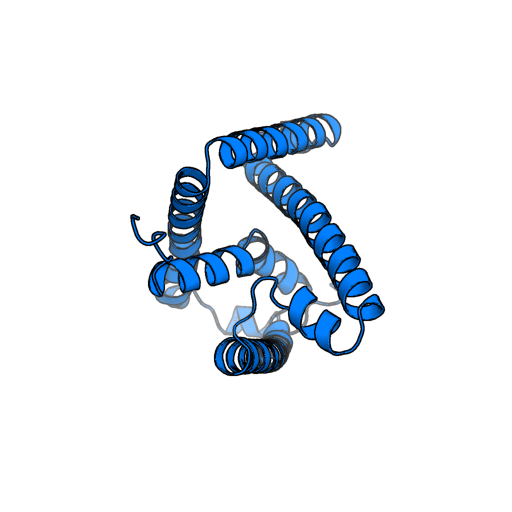 1 71 ? -8.513 7.664 17.599 1.00 93.69 71 ILE A CA 1
ATOM 494 C C . ILE A 1 71 ? -9.441 7.446 18.796 1.00 93.69 71 ILE A C 1
ATOM 496 O O . ILE A 1 71 ? -9.159 7.926 19.892 1.00 93.69 71 ILE A O 1
ATOM 500 N N . ALA A 1 72 ? -10.526 6.694 18.590 1.00 93.12 72 ALA A N 1
ATOM 501 C CA . ALA A 1 72 ? -11.485 6.376 19.639 1.00 93.12 72 ALA A CA 1
ATOM 502 C C . ALA A 1 72 ? -10.843 5.489 20.714 1.00 93.12 72 ALA A C 1
ATOM 504 O O . ALA A 1 72 ? -10.883 5.832 21.891 1.00 93.12 72 ALA A O 1
ATOM 505 N N . TYR A 1 73 ? -10.135 4.430 20.301 1.00 93.50 73 TYR A N 1
ATOM 506 C CA . TYR A 1 73 ? -9.441 3.531 21.230 1.00 93.50 73 TYR A CA 1
ATOM 507 C C . TYR A 1 73 ? -8.375 4.244 22.072 1.00 93.50 73 TYR A C 1
ATOM 509 O O . TYR A 1 73 ? -8.274 4.000 23.270 1.00 93.50 73 TYR A O 1
ATOM 517 N N . ALA A 1 74 ? -7.591 5.146 21.476 1.00 93.75 74 ALA A N 1
ATOM 518 C CA . ALA A 1 74 ? -6.609 5.939 22.216 1.00 93.75 74 ALA A CA 1
ATOM 519 C C . ALA A 1 74 ? -7.276 6.970 23.145 1.00 93.75 74 ALA A C 1
ATOM 521 O O . ALA A 1 74 ? -6.792 7.217 24.250 1.00 93.75 74 ALA A O 1
ATOM 522 N N . GLY A 1 75 ? -8.399 7.549 22.712 1.00 93.62 75 GLY A N 1
ATOM 523 C CA . GLY A 1 75 ? -9.173 8.523 23.479 1.00 93.62 75 GLY A CA 1
ATOM 524 C C . GLY A 1 75 ? -9.754 7.968 24.779 1.00 93.62 75 GLY A C 1
ATOM 525 O O . GLY A 1 75 ? -9.870 8.716 25.746 1.00 93.62 75 GLY A O 1
ATOM 526 N N . GLU A 1 76 ? -10.052 6.667 24.837 1.00 93.06 76 GLU A N 1
ATOM 527 C CA . GLU A 1 76 ? -10.492 6.002 26.071 1.00 93.06 76 GLU A CA 1
ATOM 528 C C . GLU A 1 76 ? -9.414 5.969 27.155 1.00 93.06 76 GLU A C 1
ATOM 530 O O . GLU A 1 76 ? -9.734 6.007 28.341 1.00 93.06 76 GLU A O 1
ATOM 535 N N . ILE A 1 77 ? -8.139 5.913 26.761 1.00 93.38 77 ILE A N 1
ATOM 536 C CA . ILE A 1 77 ? -7.017 5.954 27.705 1.00 93.38 77 ILE A CA 1
ATOM 537 C C . ILE A 1 77 ? -6.874 7.374 28.260 1.00 93.38 77 ILE A C 1
ATOM 539 O O . ILE A 1 77 ? -6.702 7.569 29.461 1.00 93.38 77 ILE A O 1
ATOM 543 N N . SER A 1 78 ? -6.912 8.373 27.377 1.00 95.44 78 SER A N 1
ATOM 544 C CA . SER A 1 78 ? -6.910 9.789 27.738 1.00 95.44 78 SER A CA 1
ATOM 545 C C . SER A 1 78 ? -7.325 10.648 26.539 1.00 95.44 78 SER A C 1
ATOM 547 O O . SER A 1 78 ? -6.866 10.382 25.421 1.00 95.44 78 SER A O 1
ATOM 549 N N . PRO A 1 79 ? -8.074 11.751 26.746 1.00 95.00 79 PRO A N 1
ATOM 550 C CA . PRO A 1 79 ? -8.358 12.724 25.691 1.00 95.00 79 PRO A CA 1
ATOM 551 C C . PRO A 1 79 ? -7.100 13.230 24.969 1.00 95.00 79 PRO A C 1
ATOM 553 O O . PRO A 1 79 ? -7.138 13.477 23.764 1.00 95.00 79 PRO A O 1
ATOM 556 N N . ALA A 1 80 ? -5.968 13.333 25.677 1.00 96.69 80 ALA A N 1
ATOM 557 C CA . ALA A 1 80 ? -4.694 13.750 25.095 1.00 96.69 80 ALA A CA 1
ATOM 558 C C . ALA A 1 80 ? -4.169 12.744 24.056 1.00 96.69 80 ALA A C 1
ATOM 560 O O . ALA A 1 80 ? -3.712 13.148 22.986 1.00 96.69 80 ALA A O 1
ATOM 561 N N . PHE A 1 81 ? -4.281 11.440 24.331 1.00 95.81 81 PHE A N 1
ATOM 562 C CA . PHE A 1 81 ? -3.861 10.398 23.393 1.00 95.81 81 PHE A CA 1
ATOM 563 C C . PHE A 1 81 ? -4.817 10.280 22.210 1.00 95.81 81 PHE A C 1
ATOM 565 O O . PHE A 1 81 ? -4.354 10.150 21.080 1.00 95.81 81 PHE A O 1
ATOM 572 N N . GLY A 1 82 ? -6.127 10.431 22.431 1.00 94.81 82 GLY A N 1
ATOM 573 C CA . GLY A 1 82 ? -7.094 10.547 21.337 1.00 94.81 82 GLY A CA 1
ATOM 574 C C . GLY A 1 82 ? -6.756 11.708 20.396 1.00 94.81 82 GLY A C 1
ATOM 575 O O . GLY A 1 82 ? -6.675 11.521 19.181 1.00 94.81 82 GLY A O 1
ATOM 576 N N . PHE A 1 83 ? -6.470 12.893 20.945 1.00 96.06 83 PHE A N 1
ATOM 577 C CA . PHE A 1 83 ? -6.055 14.056 20.156 1.00 96.06 83 PHE A CA 1
ATOM 578 C C . PHE A 1 83 ? -4.752 13.801 19.387 1.00 96.06 83 PHE A C 1
ATOM 580 O O . PHE A 1 83 ? -4.704 14.020 18.176 1.00 96.06 83 PHE A O 1
ATOM 587 N N . GLN A 1 84 ? -3.718 13.281 20.054 1.00 97.44 84 GLN A N 1
ATOM 588 C CA . GLN A 1 84 ? -2.439 12.952 19.421 1.00 97.44 84 GLN A CA 1
ATOM 589 C C . GLN A 1 84 ? -2.621 11.963 18.263 1.00 97.44 84 GLN A C 1
ATOM 591 O O . GLN A 1 84 ? -2.130 12.210 17.160 1.00 97.44 84 GLN A O 1
ATOM 596 N N . THR A 1 85 ? -3.350 10.865 18.478 1.00 96.06 85 THR A N 1
ATOM 597 C CA . THR A 1 85 ? -3.642 9.882 17.429 1.00 96.06 85 THR A CA 1
ATOM 598 C C . THR A 1 85 ? -4.429 10.512 16.286 1.00 96.06 85 THR A C 1
ATOM 600 O O . THR A 1 85 ? -4.129 10.230 15.130 1.00 96.06 85 THR A O 1
ATOM 603 N N . GLY A 1 86 ? -5.379 11.403 16.578 1.00 95.19 86 GLY A N 1
ATOM 604 C CA . GLY A 1 86 ? -6.128 12.144 15.564 1.00 95.19 86 GLY A CA 1
ATOM 605 C C . GLY A 1 86 ? -5.235 13.012 14.681 1.00 95.19 86 GLY A C 1
ATOM 606 O O . GLY A 1 86 ? -5.314 12.923 13.455 1.00 95.19 86 GLY A O 1
ATOM 607 N N . VAL A 1 87 ? -4.338 13.793 15.286 1.00 96.56 87 VAL A N 1
ATOM 608 C CA . VAL A 1 87 ? -3.385 14.642 14.556 1.00 96.56 87 VAL A CA 1
ATOM 609 C C . VAL A 1 87 ? -2.452 13.793 13.694 1.00 96.56 87 VAL A C 1
ATOM 611 O O . VAL A 1 87 ? -2.293 14.087 12.509 1.00 96.56 87 VAL A O 1
ATOM 614 N N . LEU A 1 88 ? -1.873 12.724 14.247 1.00 96.62 88 LEU A N 1
ATOM 615 C CA . LEU A 1 88 ? -0.972 11.833 13.510 1.00 96.62 88 LEU A CA 1
ATOM 616 C C . LEU A 1 88 ? -1.686 11.129 12.355 1.00 96.62 88 LEU A C 1
ATOM 618 O O . LEU A 1 88 ? -1.167 11.094 11.242 1.00 96.62 88 LEU A O 1
ATOM 622 N N . TYR A 1 89 ? -2.892 10.611 12.596 1.00 94.81 89 TYR A N 1
ATOM 623 C CA . TYR A 1 89 ? -3.683 9.927 11.579 1.00 94.81 89 TYR A CA 1
ATOM 624 C C . TYR A 1 89 ? -4.083 10.881 10.452 1.00 94.81 89 TYR A C 1
ATOM 626 O O . TYR A 1 89 ? -3.951 10.538 9.279 1.00 94.81 89 TYR A O 1
ATOM 634 N N . TYR A 1 90 ? -4.515 12.101 10.776 1.00 93.81 90 TYR A N 1
ATOM 635 C CA . TYR A 1 90 ? -4.819 13.118 9.770 1.00 93.81 90 TYR A CA 1
ATOM 636 C C . TYR A 1 90 ? -3.597 13.425 8.894 1.00 93.81 90 TYR A C 1
ATOM 638 O O . TYR A 1 90 ? -3.705 13.395 7.667 1.00 93.81 90 TYR A O 1
ATOM 646 N N . HIS A 1 91 ? -2.431 13.646 9.512 1.00 94.31 91 HIS A N 1
ATOM 647 C CA . HIS A 1 91 ? -1.203 13.952 8.779 1.00 94.31 91 HIS A CA 1
ATOM 648 C C . HIS A 1 91 ? -0.726 12.795 7.905 1.00 94.31 91 HIS A C 1
ATOM 650 O O . HIS A 1 91 ? -0.389 13.002 6.740 1.00 94.31 91 HIS A O 1
ATOM 656 N N . ALA A 1 92 ? -0.776 11.570 8.425 1.00 93.06 92 ALA A N 1
ATOM 657 C CA . ALA A 1 92 ? -0.429 10.377 7.666 1.00 93.06 92 ALA A CA 1
ATOM 658 C C . ALA A 1 92 ? -1.296 10.223 6.405 1.00 93.06 92 ALA A C 1
ATOM 660 O O . ALA A 1 92 ? -0.772 9.915 5.337 1.00 93.06 92 ALA A O 1
ATOM 661 N N . ASN A 1 93 ? -2.605 10.484 6.502 1.00 91.06 93 ASN A N 1
ATOM 662 C CA . ASN A 1 93 ? -3.516 10.316 5.371 1.00 91.06 93 ASN A CA 1
ATOM 663 C C . ASN A 1 93 ? -3.270 11.327 4.247 1.00 91.06 93 ASN A C 1
ATOM 665 O O . ASN A 1 93 ? -3.206 10.931 3.083 1.00 91.06 93 ASN A O 1
ATOM 669 N N . TRP A 1 94 ? -3.123 12.622 4.551 1.00 89.56 94 TRP A N 1
ATOM 670 C CA . TRP A 1 94 ? -2.922 13.601 3.476 1.00 89.56 94 TRP A CA 1
ATOM 671 C C . TRP A 1 94 ? -1.534 13.473 2.835 1.00 89.56 94 TRP A C 1
ATOM 673 O O . TRP A 1 94 ? -1.432 13.581 1.614 1.00 89.56 94 TRP A O 1
ATOM 683 N N . ILE A 1 95 ? -0.489 13.156 3.613 1.00 91.88 95 ILE A N 1
ATOM 684 C CA . ILE A 1 95 ? 0.852 12.859 3.075 1.00 91.88 95 ILE A CA 1
ATOM 685 C C . ILE A 1 95 ? 0.798 11.603 2.195 1.00 91.88 95 ILE A C 1
ATOM 687 O O . ILE A 1 95 ? 1.346 11.593 1.092 1.00 91.88 95 ILE A O 1
ATOM 691 N N . GLY A 1 96 ? 0.086 10.564 2.641 1.00 89.94 96 GLY A N 1
ATOM 692 C CA . GLY A 1 96 ? -0.129 9.342 1.867 1.00 89.94 96 GLY A CA 1
ATOM 693 C C . GLY A 1 96 ? -0.801 9.611 0.520 1.00 89.94 96 GLY A C 1
ATOM 694 O O . GLY A 1 96 ? -0.350 9.106 -0.506 1.00 89.94 96 GLY A O 1
ATOM 695 N N . ASN A 1 97 ? -1.815 10.479 0.487 1.00 89.75 97 ASN A N 1
ATOM 696 C CA . ASN A 1 97 ? -2.483 10.865 -0.759 1.00 89.75 97 ASN A CA 1
ATOM 697 C C . ASN A 1 97 ? -1.535 11.558 -1.752 1.00 89.75 97 ASN A C 1
ATOM 699 O O . ASN A 1 97 ? -1.642 11.317 -2.955 1.00 89.75 97 ASN A O 1
ATOM 703 N N . LEU A 1 98 ? -0.581 12.367 -1.275 1.00 90.00 98 LEU A N 1
ATOM 704 C CA . LEU A 1 98 ? 0.444 12.963 -2.140 1.00 90.00 98 LEU A CA 1
ATOM 705 C C . LEU A 1 98 ? 1.351 11.893 -2.757 1.00 90.00 98 LEU A C 1
ATOM 707 O O . LEU A 1 98 ? 1.610 11.932 -3.959 1.00 90.00 98 LEU A O 1
ATOM 711 N N . ALA A 1 99 ? 1.789 10.908 -1.968 1.00 89.06 99 ALA A N 1
ATOM 712 C CA . ALA A 1 99 ? 2.605 9.800 -2.466 1.00 89.06 99 ALA A CA 1
ATOM 713 C C . ALA A 1 99 ? 1.861 8.964 -3.525 1.00 89.06 99 ALA A C 1
ATOM 715 O O . ALA A 1 99 ? 2.443 8.594 -4.550 1.00 89.06 99 ALA A O 1
ATOM 716 N N . ILE A 1 100 ? 0.560 8.721 -3.328 1.00 88.31 100 ILE A N 1
ATOM 717 C CA . ILE A 1 100 ? -0.299 8.046 -4.313 1.00 88.31 100 ILE A CA 1
ATOM 718 C C . ILE A 1 100 ? -0.365 8.860 -5.613 1.00 88.31 100 ILE A C 1
ATOM 720 O O . ILE A 1 100 ? -0.180 8.294 -6.691 1.00 88.31 100 ILE A O 1
ATOM 724 N N . GLY A 1 101 ? -0.565 10.179 -5.524 1.00 91.50 101 GLY A N 1
ATOM 725 C CA . GLY A 1 101 ? -0.594 11.077 -6.683 1.00 91.50 101 GLY A CA 1
ATOM 726 C C . GLY A 1 101 ? 0.716 11.072 -7.475 1.00 91.50 101 GLY A C 1
ATOM 727 O O . GLY A 1 101 ? 0.697 10.897 -8.693 1.00 91.50 101 GLY A O 1
ATOM 728 N N . ILE A 1 102 ? 1.858 11.170 -6.787 1.00 90.31 102 ILE A N 1
ATOM 729 C CA . ILE A 1 102 ? 3.191 11.082 -7.408 1.00 90.31 102 ILE A CA 1
ATOM 730 C C . ILE A 1 102 ? 3.364 9.737 -8.111 1.00 90.31 102 ILE A C 1
ATOM 732 O O . ILE A 1 102 ? 3.818 9.689 -9.253 1.00 90.31 102 ILE A O 1
ATOM 736 N N . THR A 1 103 ? 2.955 8.645 -7.464 1.00 89.06 103 THR A N 1
ATOM 737 C CA . THR A 1 103 ? 3.080 7.318 -8.070 1.00 89.06 103 THR A CA 1
ATOM 738 C C . THR A 1 103 ? 2.208 7.183 -9.323 1.00 89.06 103 THR A C 1
ATOM 740 O O . THR A 1 103 ? 2.652 6.631 -10.326 1.00 89.06 103 THR A O 1
ATOM 743 N N . ALA A 1 104 ? 0.988 7.730 -9.313 1.00 89.88 104 ALA A N 1
ATOM 744 C CA . ALA A 1 104 ? 0.117 7.738 -10.487 1.00 89.88 104 ALA A CA 1
ATOM 745 C C . ALA A 1 104 ? 0.748 8.497 -11.668 1.00 89.88 104 ALA A C 1
ATOM 747 O O . ALA A 1 104 ? 0.752 7.993 -12.791 1.00 89.88 104 ALA A O 1
ATOM 748 N N . VAL A 1 105 ? 1.339 9.672 -11.418 1.00 93.56 105 VAL A N 1
ATOM 749 C CA . VAL A 1 105 ? 2.075 10.435 -12.442 1.00 93.56 105 VAL A CA 1
ATOM 750 C C . VAL A 1 105 ? 3.291 9.658 -12.949 1.00 93.56 105 VAL A C 1
ATOM 752 O O . VAL A 1 105 ? 3.531 9.639 -14.154 1.00 93.56 105 VAL A O 1
ATOM 755 N N . SER A 1 106 ? 4.015 8.971 -12.063 1.00 89.75 106 SER A N 1
ATOM 756 C CA . SER A 1 106 ? 5.152 8.124 -12.442 1.00 89.75 106 SER A CA 1
ATOM 757 C C . SER A 1 106 ? 4.748 6.980 -13.374 1.00 89.75 106 SER A C 1
ATOM 759 O O . SER A 1 106 ? 5.503 6.644 -14.278 1.00 89.75 106 SER A O 1
ATOM 761 N N . TYR A 1 107 ? 3.565 6.383 -13.202 1.00 88.38 107 TYR A N 1
ATOM 762 C CA . TYR A 1 107 ? 3.065 5.395 -14.166 1.00 88.38 107 TYR A CA 1
ATOM 763 C C . TYR A 1 107 ? 2.662 6.045 -15.493 1.00 88.38 107 TYR A C 1
ATOM 765 O O . TYR A 1 107 ? 2.959 5.514 -16.562 1.00 88.38 107 TYR A O 1
ATOM 773 N N . LEU A 1 108 ? 2.024 7.218 -15.448 1.00 91.94 108 LEU A N 1
ATOM 774 C CA . LEU A 1 108 ? 1.640 7.952 -16.655 1.00 91.94 108 LEU A CA 1
ATOM 775 C C . LEU A 1 108 ? 2.850 8.429 -17.469 1.00 91.94 108 LEU A C 1
ATOM 777 O O . LEU A 1 108 ? 2.740 8.527 -18.692 1.00 91.94 108 LEU A O 1
ATOM 781 N N . SER A 1 109 ? 4.003 8.684 -16.843 1.00 93.19 109 SER A N 1
ATOM 782 C CA . SER A 1 109 ? 5.208 9.147 -17.547 1.00 93.19 109 SER A CA 1
ATOM 783 C C . SER A 1 109 ? 5.789 8.120 -18.520 1.00 93.19 109 SER A C 1
ATOM 785 O O . SER A 1 109 ? 6.493 8.504 -19.454 1.00 93.19 109 SER A O 1
ATOM 787 N N . THR A 1 110 ? 5.426 6.842 -18.364 1.00 90.94 110 THR A N 1
ATOM 788 C CA . THR A 1 110 ? 5.751 5.782 -19.333 1.00 90.94 110 THR A CA 1
ATOM 789 C C . THR A 1 110 ? 5.047 6.015 -20.677 1.00 90.94 110 THR A C 1
ATOM 791 O O . THR A 1 110 ? 5.608 5.713 -21.725 1.00 90.94 110 THR A O 1
ATOM 794 N N . PHE A 1 111 ? 3.842 6.595 -20.664 1.00 94.44 111 PHE A N 1
ATOM 795 C CA . PHE A 1 111 ? 3.058 6.897 -21.870 1.00 94.44 111 PHE A CA 1
ATOM 796 C C . PHE A 1 111 ? 3.220 8.348 -22.338 1.00 94.44 111 PHE A C 1
ATOM 798 O O . PHE A 1 111 ? 3.143 8.627 -23.533 1.00 94.44 111 PHE A O 1
ATOM 805 N N . PHE A 1 112 ? 3.450 9.275 -21.404 1.00 95.50 112 PHE A N 1
ATOM 806 C CA . PHE A 1 112 ? 3.581 10.707 -21.663 1.00 95.50 112 PHE A CA 1
ATOM 807 C C . PHE A 1 112 ? 4.960 11.210 -21.206 1.00 95.50 112 PHE A C 1
ATOM 809 O O . PHE A 1 112 ? 5.101 11.656 -20.064 1.00 95.50 112 PHE A O 1
ATOM 816 N N . PRO A 1 113 ? 5.979 11.217 -22.089 1.00 93.38 113 PRO A N 1
ATOM 817 C CA . PRO A 1 113 ? 7.353 11.556 -21.713 1.00 93.38 113 PRO A CA 1
ATOM 818 C C . PRO A 1 113 ? 7.532 12.942 -21.081 1.00 93.38 113 PRO A C 1
ATOM 820 O O . PRO A 1 113 ? 8.458 13.137 -20.296 1.00 93.38 113 PRO A O 1
ATOM 823 N N . ALA A 1 114 ? 6.634 13.893 -21.372 1.00 94.38 114 ALA A N 1
ATOM 824 C CA . ALA A 1 114 ? 6.623 15.226 -20.764 1.00 94.38 114 ALA A CA 1
ATOM 825 C C . ALA A 1 114 ? 6.522 15.190 -19.226 1.00 94.38 114 ALA A C 1
ATOM 827 O O . ALA A 1 114 ? 7.026 16.091 -18.558 1.00 94.38 114 ALA A O 1
ATOM 828 N N . LEU A 1 115 ? 5.920 14.137 -18.661 1.00 95.12 115 LEU A N 1
ATOM 829 C CA . LEU A 1 115 ? 5.786 13.940 -17.216 1.00 95.12 115 LEU A CA 1
ATOM 830 C C . LEU A 1 115 ? 7.085 13.478 -16.538 1.00 95.12 115 LEU A C 1
ATOM 832 O O . LEU A 1 115 ? 7.109 13.353 -15.321 1.00 95.12 115 LEU A O 1
ATOM 836 N N . ASN A 1 116 ? 8.171 13.249 -17.282 1.00 93.31 116 ASN A N 1
ATOM 837 C CA . ASN A 1 116 ? 9.494 13.035 -16.684 1.00 93.31 116 ASN A CA 1
ATOM 838 C C . ASN A 1 116 ? 10.161 14.353 -16.251 1.00 93.31 116 ASN A C 1
ATOM 840 O O . ASN A 1 116 ? 11.157 14.333 -15.532 1.00 93.31 116 ASN A O 1
ATOM 844 N N . ASN A 1 117 ? 9.626 15.507 -16.669 1.00 95.44 117 ASN A N 1
ATOM 845 C CA . ASN A 1 117 ? 10.081 16.802 -16.178 1.00 95.44 117 ASN A CA 1
ATOM 846 C C . ASN A 1 117 ? 9.341 17.162 -14.867 1.00 95.44 117 ASN A C 1
ATOM 848 O O . ASN A 1 117 ? 8.109 17.066 -14.830 1.00 95.44 117 ASN A O 1
ATOM 852 N N . PRO A 1 118 ? 10.048 17.622 -13.812 1.00 94.62 118 PRO A N 1
ATOM 853 C CA . PRO A 1 118 ? 9.445 17.914 -12.509 1.00 94.62 118 PRO A CA 1
ATOM 854 C C . PRO A 1 118 ? 8.263 18.890 -12.542 1.00 94.62 118 PRO A C 1
ATOM 856 O O . PRO A 1 118 ? 7.309 18.718 -11.784 1.00 94.62 118 PRO A O 1
ATOM 859 N N . VAL A 1 119 ? 8.295 19.906 -13.412 1.00 96.50 119 VAL A N 1
ATOM 860 C CA . VAL A 1 119 ? 7.246 20.939 -13.445 1.00 96.50 119 VAL A CA 1
ATOM 861 C C . VAL A 1 119 ? 5.933 20.389 -14.032 1.00 96.50 119 VAL A C 1
ATOM 863 O O . VAL A 1 119 ? 4.922 20.431 -13.326 1.00 96.50 119 VAL A O 1
ATOM 866 N N . PRO A 1 120 ? 5.905 19.802 -15.250 1.00 96.06 120 PRO A N 1
ATOM 867 C CA . PRO A 1 120 ? 4.718 19.111 -15.758 1.00 96.06 120 PRO A CA 1
ATOM 868 C C . PRO A 1 120 ? 4.219 17.987 -14.844 1.00 96.06 120 PRO A C 1
ATOM 870 O O . PRO A 1 120 ? 3.010 17.849 -14.660 1.00 96.06 120 PRO A O 1
ATOM 873 N N . ALA A 1 121 ? 5.127 17.214 -14.235 1.00 95.69 121 ALA A N 1
ATOM 874 C CA . ALA A 1 121 ? 4.772 16.150 -13.298 1.00 95.69 121 ALA A CA 1
ATOM 875 C C . ALA A 1 121 ? 4.038 16.689 -12.061 1.00 95.69 121 ALA A C 1
ATOM 877 O O . ALA A 1 121 ? 3.000 16.156 -11.666 1.00 95.69 121 ALA A O 1
ATOM 878 N N . GLY A 1 122 ? 4.545 17.779 -11.475 1.00 95.81 122 GLY A N 1
ATOM 879 C CA . GLY A 1 122 ? 3.926 18.446 -10.331 1.00 95.81 122 GLY A CA 1
ATOM 880 C C . GLY A 1 122 ? 2.535 18.987 -10.659 1.00 95.81 122 GLY A C 1
ATOM 881 O O . GLY A 1 122 ? 1.593 18.757 -9.901 1.00 95.81 122 GLY A O 1
ATOM 882 N N . ILE A 1 123 ? 2.375 19.631 -11.820 1.00 96.81 123 ILE A N 1
ATOM 883 C CA . ILE A 1 123 ? 1.073 20.133 -12.290 1.00 96.81 123 ILE A CA 1
ATOM 884 C C . ILE A 1 123 ? 0.086 18.976 -12.490 1.00 96.81 123 ILE A C 1
ATOM 886 O O . ILE A 1 123 ? -1.054 19.057 -12.029 1.00 96.81 123 ILE A O 1
ATOM 890 N N . ALA A 1 124 ? 0.517 17.882 -13.124 1.00 96.62 124 ALA A N 1
ATOM 891 C CA . ALA A 1 124 ? -0.313 16.696 -13.314 1.00 96.62 124 ALA A CA 1
ATOM 892 C C . ALA A 1 124 ? -0.729 16.064 -11.975 1.00 96.62 124 ALA A C 1
ATOM 894 O O . ALA A 1 124 ? -1.892 15.700 -11.806 1.00 96.62 124 ALA A O 1
ATOM 895 N N . CYS A 1 125 ? 0.182 15.992 -11.001 1.00 95.69 125 CYS A N 1
ATOM 896 C CA . CYS A 1 125 ? -0.112 15.485 -9.660 1.00 95.69 125 CYS A CA 1
ATOM 897 C C . CYS A 1 125 ? -1.184 16.337 -8.962 1.00 95.69 125 CYS A C 1
ATOM 899 O O . CYS A 1 125 ? -2.179 15.802 -8.472 1.00 95.69 125 CYS A O 1
ATOM 901 N N . ILE A 1 126 ? -1.037 17.667 -8.990 1.00 96.38 126 ILE A N 1
ATOM 902 C CA . ILE A 1 126 ? -2.025 18.606 -8.435 1.00 96.38 126 ILE A CA 1
ATOM 903 C C . ILE A 1 126 ? -3.386 18.422 -9.118 1.00 96.38 126 ILE A C 1
ATOM 905 O O . ILE A 1 126 ? -4.411 18.350 -8.437 1.00 96.38 126 ILE A O 1
ATOM 909 N N . ALA A 1 127 ? -3.408 18.302 -10.448 1.00 96.50 127 ALA A N 1
ATOM 910 C CA . ALA A 1 127 ? -4.638 18.078 -11.201 1.00 96.50 127 ALA A CA 1
ATOM 911 C C . ALA A 1 127 ? -5.329 16.766 -10.793 1.00 96.50 127 ALA A C 1
ATOM 913 O O . ALA A 1 127 ? -6.533 16.764 -10.542 1.00 96.50 127 ALA A O 1
ATOM 914 N N . ILE A 1 128 ? -4.576 15.669 -10.654 1.00 94.75 128 ILE A N 1
ATOM 915 C CA . ILE A 1 128 ? -5.095 14.371 -10.196 1.00 94.75 128 ILE A CA 1
ATOM 916 C C . ILE A 1 128 ? -5.710 14.493 -8.797 1.00 94.75 128 ILE A C 1
ATOM 918 O O . ILE A 1 128 ? -6.838 14.042 -8.588 1.00 94.75 128 ILE A O 1
ATOM 922 N N . VAL A 1 129 ? -5.019 15.136 -7.849 1.00 94.12 129 VAL A N 1
ATOM 923 C CA . VAL A 1 129 ? -5.531 15.338 -6.482 1.00 94.12 129 VAL A CA 1
ATOM 924 C C . VAL A 1 129 ? -6.856 16.100 -6.500 1.00 94.12 129 VAL A C 1
ATOM 926 O O . VAL A 1 129 ? -7.809 15.683 -5.839 1.00 94.12 129 VAL A O 1
ATOM 929 N N . TRP A 1 130 ? -6.962 17.174 -7.284 1.00 95.44 130 TRP A N 1
ATOM 930 C CA . TRP A 1 130 ? -8.208 17.934 -7.400 1.00 95.44 130 TRP A CA 1
ATOM 931 C C . TRP A 1 130 ? -9.331 17.135 -8.057 1.00 95.44 130 TRP A C 1
ATOM 933 O O . TRP A 1 130 ? -10.450 17.159 -7.553 1.00 95.44 130 TRP A O 1
ATOM 943 N N . ILE A 1 131 ? -9.048 16.368 -9.113 1.00 94.44 131 ILE A N 1
ATOM 944 C CA . ILE A 1 131 ? -10.036 15.481 -9.746 1.00 94.44 131 ILE A CA 1
ATOM 945 C C . ILE A 1 131 ? -10.615 14.508 -8.713 1.00 94.44 131 ILE A C 1
ATOM 947 O O . ILE A 1 131 ? -11.835 14.423 -8.561 1.00 94.44 131 ILE A O 1
ATOM 951 N N . PHE A 1 132 ? -9.764 13.817 -7.950 1.00 91.44 132 PHE A N 1
ATOM 952 C CA . PHE A 1 132 ? -10.232 12.893 -6.916 1.00 91.44 132 PHE A CA 1
ATOM 953 C C . PHE A 1 132 ? -10.900 13.609 -5.737 1.00 91.44 132 PHE A C 1
ATOM 955 O O . PHE A 1 132 ? -11.809 13.051 -5.122 1.00 91.44 132 PHE A O 1
ATOM 962 N N . THR A 1 133 ? -10.521 14.852 -5.443 1.00 92.75 133 THR A N 1
ATOM 963 C CA . THR A 1 133 ? -11.215 15.689 -4.455 1.00 92.75 133 THR A CA 1
ATOM 964 C C . THR A 1 133 ? -12.643 15.989 -4.910 1.00 92.75 133 THR A C 1
ATOM 966 O O . THR A 1 133 ? -13.582 15.748 -4.153 1.00 92.75 133 THR A O 1
ATOM 969 N N . PHE A 1 134 ? -12.845 16.403 -6.164 1.00 94.25 134 PHE A N 1
ATOM 970 C CA . PHE A 1 134 ? -14.184 16.616 -6.720 1.00 94.25 134 PHE A CA 1
ATOM 971 C C . PHE A 1 134 ? -15.008 15.329 -6.740 1.00 94.25 134 PHE A C 1
ATOM 973 O O . PHE A 1 134 ? -16.172 15.341 -6.351 1.00 94.25 134 PHE A O 1
ATOM 980 N N . VAL A 1 135 ? -14.404 14.197 -7.104 1.00 89.88 135 VAL A N 1
ATOM 981 C CA . VAL A 1 135 ? -15.054 12.880 -7.020 1.00 89.88 135 VAL A CA 1
ATOM 982 C C . VAL A 1 135 ? -15.506 12.563 -5.592 1.00 89.88 135 VAL A C 1
ATOM 984 O O . VAL A 1 135 ? -16.616 12.068 -5.406 1.00 89.88 135 VAL A O 1
ATOM 987 N N . ASN A 1 136 ? -14.689 12.868 -4.580 1.00 88.75 136 ASN A N 1
ATOM 988 C CA . ASN A 1 136 ? -15.079 12.695 -3.179 1.00 88.75 136 ASN A CA 1
ATOM 989 C C . ASN A 1 136 ? -16.280 13.582 -2.809 1.00 88.75 136 ASN A C 1
ATOM 991 O O . ASN A 1 136 ? -17.169 13.132 -2.085 1.00 88.75 136 ASN A O 1
ATOM 995 N N . MET A 1 137 ? -16.362 14.799 -3.356 1.00 92.12 137 MET A N 1
ATOM 996 C CA . MET A 1 137 ? -17.509 15.696 -3.161 1.00 92.12 137 MET A CA 1
ATOM 997 C C . MET A 1 137 ? -18.801 15.189 -3.826 1.00 92.12 137 MET A C 1
ATOM 999 O O . MET A 1 137 ? -19.886 15.522 -3.356 1.00 92.12 137 MET A O 1
ATOM 1003 N N . LEU A 1 138 ? -18.719 14.345 -4.865 1.00 89.50 138 LEU A N 1
ATOM 1004 C CA . LEU A 1 138 ? -19.889 13.689 -5.478 1.00 89.50 138 LEU A CA 1
ATOM 1005 C C . LEU A 1 138 ? -20.515 12.603 -4.578 1.00 89.50 138 LEU A C 1
ATOM 1007 O O . LEU A 1 138 ? -21.589 12.081 -4.887 1.00 89.50 138 LEU A O 1
ATOM 1011 N N . GLY A 1 139 ? -19.865 12.262 -3.461 1.00 84.12 139 GLY A N 1
ATOM 1012 C CA . GLY A 1 139 ? -20.390 11.393 -2.413 1.00 84.12 139 GLY A CA 1
ATOM 1013 C C . GLY A 1 139 ? -19.835 9.965 -2.423 1.00 84.12 139 GLY A C 1
ATOM 1014 O O . GLY A 1 139 ? -19.254 9.478 -3.394 1.00 84.12 139 GLY A O 1
ATOM 1015 N N . GLY A 1 140 ? -20.061 9.252 -1.314 1.00 78.44 140 GLY A N 1
ATOM 1016 C CA . GLY A 1 140 ? -19.429 7.953 -1.035 1.00 78.44 140 GLY A CA 1
ATOM 1017 C C . GLY A 1 140 ? -19.736 6.832 -2.038 1.00 78.44 140 GLY A C 1
ATOM 1018 O O . GLY A 1 140 ? -18.926 5.922 -2.204 1.00 78.44 140 GLY A O 1
ATOM 1019 N N . THR A 1 141 ? -20.860 6.897 -2.759 1.00 79.88 141 THR A N 1
ATOM 1020 C CA . THR A 1 141 ? -21.195 5.910 -3.804 1.00 79.88 141 THR A CA 1
ATOM 1021 C C . THR A 1 141 ? -20.225 5.979 -4.984 1.00 79.88 141 THR A C 1
ATOM 1023 O O . THR A 1 141 ? -19.822 4.939 -5.504 1.00 79.88 141 THR A O 1
ATOM 1026 N N . TRP A 1 142 ? -19.839 7.185 -5.412 1.00 83.88 142 TRP A N 1
ATOM 1027 C CA . TRP A 1 142 ? -18.883 7.375 -6.506 1.00 83.88 142 TRP A CA 1
ATOM 1028 C C . TRP A 1 142 ? -17.492 6.902 -6.112 1.00 83.88 142 TRP A C 1
ATOM 1030 O O . TRP A 1 142 ? -16.874 6.141 -6.857 1.00 83.88 142 TRP A O 1
ATOM 1040 N N . VAL A 1 143 ? -17.061 7.270 -4.904 1.00 81.75 143 VAL A N 1
ATOM 1041 C CA . VAL A 1 143 ? -15.800 6.806 -4.317 1.00 81.75 143 VAL A CA 1
ATOM 1042 C C . VAL A 1 143 ? -15.761 5.280 -4.292 1.00 81.75 143 VAL A C 1
ATOM 1044 O O . VAL A 1 143 ? -14.857 4.684 -4.868 1.00 81.75 143 VAL A O 1
ATOM 1047 N N . SER A 1 144 ? -16.792 4.633 -3.738 1.00 76.50 144 SER A N 1
ATOM 1048 C CA . SER A 1 144 ? -16.854 3.170 -3.662 1.00 76.50 144 SER A CA 1
ATOM 1049 C C . SER A 1 144 ? -16.762 2.501 -5.033 1.00 76.50 144 SER A C 1
ATOM 1051 O O . SER A 1 144 ? -16.059 1.504 -5.159 1.00 76.50 144 SER A O 1
ATOM 1053 N N . ARG A 1 145 ? -17.445 3.024 -6.060 1.00 83.25 145 ARG A N 1
ATOM 1054 C CA . ARG A 1 145 ? -17.400 2.453 -7.418 1.00 83.25 145 ARG A CA 1
ATOM 1055 C C . ARG A 1 145 ? -15.999 2.519 -8.016 1.00 83.25 145 ARG A C 1
ATOM 1057 O O . ARG A 1 145 ? -15.532 1.524 -8.563 1.00 83.25 145 ARG A O 1
ATOM 1064 N N . LEU A 1 146 ? -15.334 3.667 -7.895 1.00 84.69 146 LEU A N 1
ATOM 1065 C CA . LEU A 1 146 ? -13.980 3.856 -8.415 1.00 84.69 146 LEU A CA 1
ATOM 1066 C C . LEU A 1 146 ? -12.961 3.005 -7.661 1.00 84.69 146 LEU A C 1
ATOM 1068 O O . LEU A 1 146 ? -12.116 2.381 -8.295 1.00 84.69 146 LEU A O 1
ATOM 1072 N N . THR A 1 147 ? -13.080 2.903 -6.335 1.00 81.38 147 THR A N 1
ATOM 1073 C CA . THR A 1 147 ? -12.231 2.018 -5.530 1.00 81.38 147 THR A CA 1
ATOM 1074 C C . THR A 1 147 ? -12.419 0.555 -5.923 1.00 81.38 147 THR A C 1
ATOM 1076 O O . THR A 1 147 ? -11.433 -0.153 -6.103 1.00 81.38 147 THR A O 1
ATOM 1079 N N . THR A 1 148 ? -13.658 0.086 -6.110 1.00 82.50 148 THR A N 1
ATOM 1080 C CA . THR A 1 148 ? -13.919 -1.295 -6.546 1.00 82.50 148 THR A CA 1
ATOM 1081 C C . THR A 1 148 ? -13.366 -1.563 -7.942 1.00 82.50 148 THR A C 1
ATOM 1083 O O . THR A 1 148 ? -12.731 -2.594 -8.150 1.00 82.50 148 THR A O 1
ATOM 1086 N N . LEU A 1 149 ? -13.565 -0.642 -8.888 1.00 87.00 149 LEU A N 1
ATOM 1087 C CA . LEU A 1 149 ? -13.011 -0.772 -10.234 1.00 87.00 149 LEU A CA 1
ATOM 1088 C C . LEU A 1 149 ? -11.479 -0.818 -10.197 1.00 87.00 149 LEU A C 1
ATOM 1090 O O . LEU A 1 149 ? -10.885 -1.730 -10.764 1.00 87.00 149 LEU A O 1
ATOM 1094 N N . GLY A 1 150 ? -10.848 0.124 -9.493 1.00 85.25 150 GLY A N 1
ATOM 1095 C CA . GLY A 1 150 ? -9.395 0.179 -9.339 1.00 85.25 150 GLY A CA 1
ATOM 1096 C C . GLY A 1 150 ? -8.829 -1.092 -8.707 1.00 85.25 150 GLY A C 1
ATOM 1097 O O . GLY A 1 150 ? -7.853 -1.635 -9.211 1.00 85.25 150 GLY A O 1
ATOM 1098 N N . LEU A 1 151 ? -9.487 -1.621 -7.671 1.00 83.69 151 LEU A N 1
ATOM 1099 C CA . LEU A 1 151 ? -9.118 -2.888 -7.038 1.00 83.69 151 LEU A CA 1
ATOM 1100 C C . LEU A 1 151 ? -9.119 -4.046 -8.041 1.00 83.69 151 LEU A C 1
ATOM 1102 O O . LEU A 1 151 ? -8.144 -4.787 -8.114 1.00 83.69 151 LEU A O 1
ATOM 1106 N N . VAL A 1 152 ? -10.198 -4.202 -8.814 1.00 86.69 152 VAL A N 1
ATOM 1107 C CA . VAL A 1 152 ? -10.296 -5.271 -9.818 1.00 86.69 152 VAL A CA 1
ATOM 1108 C C . VAL A 1 152 ? -9.196 -5.116 -10.866 1.00 86.69 152 VAL A C 1
ATOM 1110 O O . VAL A 1 152 ? -8.509 -6.088 -11.164 1.00 86.69 152 VAL A O 1
ATOM 1113 N N . LEU A 1 153 ? -8.981 -3.900 -11.375 1.00 88.81 153 LEU A N 1
ATOM 1114 C CA . LEU A 1 153 ? -7.953 -3.626 -12.381 1.00 88.81 153 LEU A CA 1
ATOM 1115 C C . LEU A 1 153 ? -6.539 -3.935 -11.878 1.00 88.81 153 LEU A C 1
ATOM 1117 O O . LEU A 1 153 ? -5.756 -4.520 -12.619 1.00 88.81 153 LEU A O 1
ATOM 1121 N N . VAL A 1 154 ? -6.220 -3.590 -10.628 1.00 85.31 154 VAL A N 1
ATOM 1122 C CA . VAL A 1 154 ? -4.917 -3.889 -10.008 1.00 85.31 154 VAL A CA 1
ATOM 1123 C C . VAL A 1 154 ? -4.752 -5.385 -9.739 1.00 85.31 154 VAL A C 1
ATOM 1125 O O . VAL A 1 154 ? -3.656 -5.920 -9.895 1.00 85.31 154 VAL A O 1
ATOM 1128 N N . LEU A 1 155 ? -5.825 -6.087 -9.371 1.00 86.88 155 LEU A N 1
ATOM 1129 C CA . LEU A 1 155 ? -5.764 -7.522 -9.099 1.00 86.88 155 LEU A CA 1
ATOM 1130 C C . LEU A 1 155 ? -5.535 -8.367 -10.354 1.00 86.88 155 LEU A C 1
ATOM 1132 O O . LEU A 1 155 ? -4.944 -9.436 -10.233 1.00 86.88 155 LEU A O 1
ATOM 1136 N N . ILE A 1 156 ? -5.948 -7.911 -11.541 1.00 90.62 156 ILE A N 1
ATOM 1137 C CA . ILE A 1 156 ? -5.737 -8.647 -12.799 1.00 90.62 156 ILE A CA 1
ATOM 1138 C C . ILE A 1 156 ? -4.252 -9.007 -13.009 1.00 90.62 156 ILE A C 1
ATOM 1140 O O . ILE A 1 156 ? -3.950 -10.202 -13.041 1.00 90.62 156 ILE A O 1
ATOM 1144 N N . PRO A 1 157 ? -3.304 -8.052 -13.112 1.00 89.31 157 PRO A N 1
ATOM 1145 C CA . PRO A 1 157 ? -1.898 -8.388 -13.330 1.00 89.31 157 PRO A CA 1
ATOM 1146 C C . PRO A 1 157 ? -1.286 -9.151 -12.149 1.00 89.31 157 PRO A C 1
ATOM 1148 O O . PRO A 1 157 ? -0.447 -10.025 -12.363 1.00 89.31 157 PRO A O 1
ATOM 1151 N N . VAL A 1 158 ? -1.723 -8.879 -10.914 1.00 89.62 158 VAL A N 1
ATOM 1152 C CA . VAL A 1 158 ? -1.229 -9.573 -9.714 1.00 89.62 158 VAL A CA 1
ATOM 1153 C C . VAL A 1 158 ? -1.604 -11.053 -9.746 1.00 89.62 158 VAL A C 1
ATOM 1155 O O . VAL A 1 158 ? -0.733 -11.904 -9.599 1.00 89.62 158 VAL A O 1
ATOM 1158 N N . ILE A 1 159 ? -2.878 -11.377 -9.983 1.00 91.50 159 ILE A N 1
ATOM 1159 C CA . ILE A 1 159 ? -3.364 -12.761 -10.038 1.00 91.50 159 ILE A CA 1
ATOM 1160 C C . ILE A 1 159 ? -2.756 -13.489 -11.236 1.00 91.50 159 ILE A C 1
ATOM 1162 O O . ILE A 1 159 ? -2.310 -14.626 -11.088 1.00 91.50 159 ILE A O 1
ATOM 1166 N N . VAL A 1 160 ? -2.689 -12.839 -12.403 1.00 93.62 160 VAL A N 1
ATOM 1167 C CA . VAL A 1 160 ? -2.059 -13.411 -13.604 1.00 93.62 160 VAL A CA 1
ATOM 1168 C C . VAL A 1 160 ? -0.601 -13.768 -13.325 1.00 93.62 160 VAL A C 1
ATOM 1170 O O . VAL A 1 160 ? -0.195 -14.900 -13.573 1.00 93.62 160 VAL A O 1
ATOM 1173 N N . THR A 1 161 ? 0.173 -12.855 -12.738 1.00 91.31 161 THR A N 1
ATOM 1174 C CA . THR A 1 161 ? 1.588 -13.108 -12.428 1.00 91.31 161 THR A CA 1
ATOM 1175 C C . THR A 1 161 ? 1.745 -14.171 -11.339 1.00 91.31 161 THR A C 1
ATOM 1177 O O . THR A 1 161 ? 2.587 -15.053 -11.463 1.00 91.31 161 THR A O 1
ATOM 1180 N N . ALA A 1 162 ? 0.902 -14.155 -10.303 1.00 91.75 162 ALA A N 1
ATOM 1181 C CA . ALA A 1 162 ? 0.960 -15.115 -9.199 1.00 91.75 162 ALA A CA 1
ATOM 1182 C C . ALA A 1 162 ? 0.550 -16.548 -9.589 1.00 91.75 162 ALA A C 1
ATOM 1184 O O . ALA A 1 162 ? 0.887 -17.486 -8.868 1.00 91.75 162 ALA A O 1
ATOM 1185 N N . THR A 1 163 ? -0.181 -16.726 -10.695 1.00 95.06 163 THR A N 1
ATOM 1186 C CA . THR A 1 163 ? -0.671 -18.037 -11.155 1.00 95.06 163 THR A CA 1
ATOM 1187 C C . THR A 1 163 ? 0.047 -18.519 -12.412 1.00 95.06 163 THR A C 1
ATOM 1189 O O . THR A 1 163 ? 0.629 -19.599 -12.401 1.00 95.06 163 THR A O 1
ATOM 1192 N N . LEU A 1 164 ? 0.059 -17.719 -13.479 1.00 95.31 164 LEU A N 1
ATOM 1193 C CA . LEU A 1 164 ? 0.661 -18.072 -14.767 1.00 95.31 164 LEU A CA 1
ATOM 1194 C C . LEU A 1 164 ? 2.148 -17.710 -14.845 1.00 95.31 164 LEU A C 1
ATOM 1196 O O . LEU A 1 164 ? 2.878 -18.322 -15.620 1.00 95.31 164 LEU A O 1
ATOM 1200 N N . GLY A 1 165 ? 2.623 -16.755 -14.039 1.00 93.56 165 GLY A N 1
ATOM 1201 C CA . GLY A 1 165 ? 4.023 -16.313 -14.059 1.00 93.56 165 GLY A CA 1
ATOM 1202 C C . GLY A 1 165 ? 5.030 -17.426 -13.753 1.00 93.56 165 GLY A C 1
ATOM 1203 O O . GLY A 1 165 ? 6.154 -17.382 -14.246 1.00 93.56 165 GLY A O 1
ATOM 1204 N N . TRP A 1 166 ? 4.614 -18.474 -13.034 1.00 94.88 166 TRP A N 1
ATOM 1205 C CA . TRP A 1 166 ? 5.447 -19.645 -12.740 1.00 94.88 166 TRP A CA 1
ATOM 1206 C C . TRP A 1 166 ? 5.904 -20.408 -13.988 1.00 94.88 166 TRP A C 1
ATOM 1208 O O . TRP A 1 166 ? 6.950 -21.046 -13.944 1.00 94.88 166 TRP A O 1
ATOM 1218 N N . HIS A 1 167 ? 5.186 -20.311 -15.113 1.00 95.50 167 HIS A N 1
ATOM 1219 C CA . HIS A 1 167 ? 5.614 -20.926 -16.376 1.00 95.50 167 HIS A CA 1
ATOM 1220 C C . HIS A 1 167 ? 6.897 -20.307 -16.946 1.00 95.50 167 HIS A C 1
ATOM 1222 O O . HIS A 1 167 ? 7.617 -20.976 -17.683 1.00 95.50 167 HIS A O 1
ATOM 1228 N N . TRP A 1 168 ? 7.186 -19.052 -16.598 1.00 95.12 168 TRP A N 1
ATOM 1229 C CA . TRP A 1 168 ? 8.394 -18.329 -17.007 1.00 95.12 168 TRP A CA 1
ATOM 1230 C C . TRP A 1 168 ? 9.373 -18.120 -15.849 1.00 95.12 168 TRP A C 1
ATOM 1232 O O . TRP A 1 168 ? 10.373 -17.421 -16.005 1.00 95.12 168 TRP A O 1
ATOM 1242 N N . PHE A 1 169 ? 9.090 -18.697 -14.680 1.00 95.06 169 PHE A N 1
ATOM 1243 C CA . PHE A 1 169 ? 9.963 -18.581 -13.524 1.00 95.06 169 PHE A CA 1
ATOM 1244 C C . PHE A 1 169 ? 11.190 -19.480 -13.694 1.00 95.06 169 PHE A C 1
ATOM 1246 O O . PHE A 1 169 ? 11.070 -20.697 -13.821 1.00 95.06 169 PHE A O 1
ATOM 1253 N N . ASP A 1 170 ? 12.373 -18.874 -13.635 1.00 95.56 170 ASP A N 1
ATOM 1254 C CA . ASP A 1 170 ? 13.648 -19.581 -13.636 1.00 95.56 170 ASP A CA 1
ATOM 1255 C C . ASP A 1 170 ? 14.295 -19.520 -12.245 1.00 95.56 170 ASP A C 1
ATOM 1257 O O . ASP A 1 170 ? 14.718 -18.463 -11.762 1.00 95.56 170 ASP A O 1
ATOM 1261 N N . ALA A 1 171 ? 14.398 -20.690 -11.610 1.00 93.75 171 ALA A N 1
ATOM 1262 C CA . ALA A 1 171 ? 15.009 -20.840 -10.297 1.00 93.75 171 ALA A CA 1
ATOM 1263 C C . ALA A 1 171 ? 16.507 -20.497 -10.294 1.00 93.75 171 ALA A C 1
ATOM 1265 O O . ALA A 1 171 ? 17.000 -19.984 -9.289 1.00 93.75 171 ALA A O 1
ATOM 1266 N N . ALA A 1 172 ? 17.225 -20.739 -11.396 1.00 94.69 172 ALA A N 1
ATOM 1267 C CA . ALA A 1 172 ? 18.643 -20.412 -11.504 1.00 94.69 172 ALA A CA 1
ATOM 1268 C C . ALA A 1 172 ? 18.844 -18.894 -11.516 1.00 94.69 172 ALA A C 1
ATOM 1270 O O . ALA A 1 172 ? 19.652 -18.376 -10.747 1.00 94.69 172 ALA A O 1
ATOM 1271 N N . THR A 1 173 ? 18.042 -18.172 -12.305 1.00 93.62 173 THR A N 1
ATOM 1272 C CA . THR A 1 173 ? 18.037 -16.702 -12.314 1.00 93.62 173 THR A CA 1
ATOM 1273 C C . THR A 1 173 ? 17.668 -16.130 -10.940 1.00 93.62 173 THR A C 1
ATOM 1275 O O . THR A 1 173 ? 18.314 -15.194 -10.467 1.00 93.62 173 THR A O 1
ATOM 1278 N N . TYR A 1 174 ? 16.673 -16.705 -10.258 1.00 92.31 174 TYR A N 1
ATOM 1279 C CA . TYR A 1 174 ? 16.276 -16.267 -8.916 1.00 92.31 174 TYR A CA 1
ATOM 1280 C C . TYR A 1 174 ? 17.399 -16.460 -7.884 1.00 92.31 174 TYR A C 1
ATOM 1282 O O . TYR A 1 174 ? 17.707 -15.538 -7.136 1.00 92.31 174 TYR A O 1
ATOM 1290 N N . GLN A 1 175 ? 18.056 -17.625 -7.875 1.00 91.00 175 GLN A N 1
ATOM 1291 C CA . GLN A 1 175 ? 19.164 -17.918 -6.957 1.00 91.00 175 GLN A CA 1
ATOM 1292 C C . GLN A 1 175 ? 20.429 -17.112 -7.268 1.00 91.00 175 GLN A C 1
ATOM 1294 O O . GLN A 1 175 ? 21.125 -16.693 -6.345 1.00 91.00 175 GLN A O 1
ATOM 1299 N N . ALA A 1 176 ? 20.719 -16.860 -8.547 1.00 92.56 176 ALA A N 1
ATOM 1300 C CA . ALA A 1 176 ? 21.860 -16.044 -8.957 1.00 92.56 176 ALA A CA 1
ATOM 1301 C C . ALA A 1 176 ? 21.766 -14.606 -8.418 1.00 92.56 176 ALA A C 1
ATOM 1303 O O . ALA A 1 176 ? 22.784 -13.998 -8.104 1.00 92.56 176 ALA A O 1
ATOM 1304 N N . ASN A 1 177 ? 20.546 -14.090 -8.245 1.00 92.06 177 ASN A N 1
ATOM 1305 C CA . ASN A 1 177 ? 20.275 -12.758 -7.709 1.00 92.06 177 ASN A CA 1
ATOM 1306 C C . ASN A 1 177 ? 19.922 -12.796 -6.211 1.00 92.06 177 ASN A C 1
ATOM 1308 O O . ASN A 1 177 ? 19.045 -12.056 -5.764 1.00 92.06 177 ASN 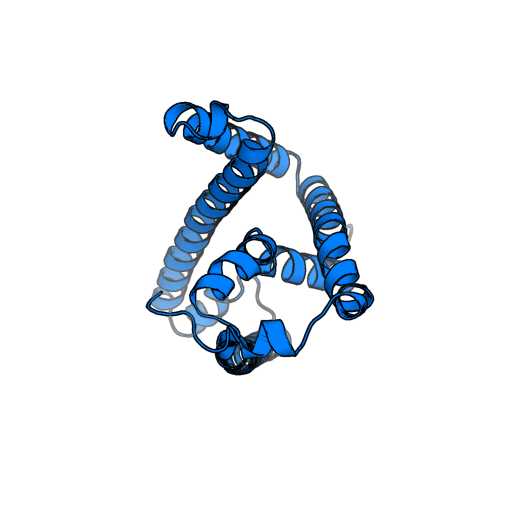A O 1
ATOM 1312 N N . TRP A 1 178 ? 20.581 -13.662 -5.426 1.00 91.00 178 TRP A N 1
ATOM 1313 C CA . TRP A 1 178 ? 20.256 -13.845 -4.006 1.00 91.00 178 TRP A CA 1
ATOM 1314 C C . TRP A 1 178 ? 20.352 -12.555 -3.194 1.00 91.00 178 TRP A C 1
ATOM 1316 O O . TRP A 1 178 ? 19.411 -12.196 -2.488 1.00 91.00 178 TRP A O 1
ATOM 1326 N N . ASN A 1 179 ? 21.472 -11.848 -3.315 1.00 90.75 179 ASN A N 1
ATOM 1327 C CA . ASN A 1 179 ? 21.684 -10.555 -2.684 1.00 90.75 179 ASN A CA 1
ATOM 1328 C C . ASN A 1 179 ? 22.407 -9.634 -3.668 1.00 90.75 179 ASN A C 1
ATOM 1330 O O . ASN A 1 179 ? 23.566 -9.873 -3.997 1.00 90.75 179 ASN A O 1
ATOM 1334 N N . THR A 1 180 ? 21.714 -8.594 -4.117 1.00 88.00 180 THR A N 1
ATOM 1335 C CA . THR A 1 180 ? 22.233 -7.595 -5.065 1.00 88.00 180 THR A CA 1
ATOM 1336 C C . THR A 1 180 ? 22.564 -6.272 -4.379 1.00 88.00 180 THR A C 1
ATOM 1338 O O . THR A 1 180 ? 22.910 -5.298 -5.039 1.00 88.00 180 THR A O 1
ATOM 1341 N N . SER A 1 181 ? 22.472 -6.208 -3.044 1.00 77.56 181 SER A N 1
ATOM 1342 C CA . SER A 1 181 ? 22.868 -5.009 -2.307 1.00 77.56 181 SER A CA 1
ATOM 1343 C C . SER A 1 181 ? 24.382 -4.794 -2.440 1.00 77.56 181 SER A C 1
ATOM 1345 O O . SER A 1 181 ? 25.185 -5.507 -1.843 1.00 77.56 181 SER A O 1
ATOM 1347 N N . GLY A 1 182 ? 24.776 -3.825 -3.267 1.00 67.44 182 GLY A N 1
ATOM 1348 C CA . GLY A 1 182 ? 26.178 -3.458 -3.500 1.00 67.44 182 GLY A CA 1
ATOM 1349 C C . GLY A 1 182 ? 26.681 -3.627 -4.937 1.00 67.44 182 GLY A C 1
ATOM 1350 O O . GLY A 1 182 ? 27.828 -3.265 -5.194 1.00 67.44 182 GLY A O 1
ATOM 1351 N N . THR A 1 183 ? 25.854 -4.136 -5.855 1.00 59.00 183 THR A N 1
ATOM 1352 C CA . THR A 1 183 ? 26.063 -4.029 -7.313 1.00 59.00 183 THR A CA 1
ATOM 1353 C C . THR A 1 183 ? 25.299 -2.846 -7.881 1.00 59.00 183 THR A C 1
ATOM 1355 O O . THR A 1 183 ? 25.866 -2.137 -8.737 1.00 59.00 183 THR A O 1
#

Foldseek 3Di:
DPDPDDDDPVLVVLLVVLVVCALCVVCVVVVCLLFALLCVVVVVVVVVVVVVVVVVQVVCCVVPVDPPRPLVVLVVVHVVRSVVCVVVVVVVVVVVLLVSLLSVLVVCCVVVVVCVDPVVVVVSSVVVSVVVVVQVVVDDVSVSVVSNVSSVVVVVVVVCCVPVVVVVDDPVVRVVRHGNNPD